Protein AF-A0A5C8JN05-F1 (afdb_monomer_lite)

Secondary structure (DSSP, 8-state):
-----S-HHHHHHHHTTT--HHHHHHHTT--HHHHHHHHH-GGG--HHHHHHHHHHH---HHHHHHHHHHHHHHHHHHHHHHHHHS--

Radius of gyration: 14.62 Å; chains: 1; bounding box: 43×20×34 Å

Sequence (88 aa):
MGEKKTYKPLDDLLESTGMKYSAIAAKSNIDKSYLYRLRKKPSKLDVELIKKISDATGIDKHKLFEVSYFFTLKVDKLQHKSFSKENQ

Foldseek 3Di:
DDDPLFDVLVVVLQVVLVDDLCQLCVQLVHDSVVSVVCRNQVLPDDQSSLVSSCVSRVGDSVSSVVSNVVSVVVVVVVVVVVVVVVVD

pLDDT: mean 85.57, std 15.56, range [35.16, 96.75]

Structure (mmCIF, N/CA/C/O backbone):
data_AF-A0A5C8JN05-F1
#
_entry.id   AF-A0A5C8JN05-F1
#
loop_
_atom_site.group_PDB
_atom_site.id
_atom_site.type_symbol
_atom_site.label_atom_id
_atom_site.label_alt_id
_atom_site.label_comp_id
_atom_site.label_asym_id
_atom_site.label_entity_id
_atom_site.label_seq_id
_atom_site.pdbx_PDB_ins_code
_atom_site.Cartn_x
_atom_site.Cartn_y
_atom_site.Cartn_z
_atom_site.occupancy
_atom_site.B_iso_or_equiv
_atom_site.auth_seq_id
_atom_site.auth_comp_id
_atom_site.auth_asym_id
_atom_site.auth_atom_id
_atom_site.pdbx_PDB_model_num
ATOM 1 N N . MET A 1 1 ? 22.721 4.571 9.320 1.00 35.16 1 MET A N 1
ATOM 2 C CA . MET A 1 1 ? 21.263 4.821 9.251 1.00 35.16 1 MET A CA 1
ATOM 3 C C . MET A 1 1 ? 20.708 3.965 8.127 1.00 35.16 1 MET A C 1
ATOM 5 O O . MET A 1 1 ? 21.129 4.153 6.997 1.00 35.16 1 MET A O 1
ATOM 9 N N . GLY A 1 2 ? 19.899 2.947 8.437 1.00 42.09 2 GLY A N 1
ATOM 10 C CA . GLY A 1 2 ? 19.460 1.966 7.439 1.00 42.09 2 GLY A CA 1
ATOM 11 C C . GLY A 1 2 ? 18.634 2.626 6.340 1.00 42.09 2 GLY A C 1
ATOM 12 O O . GLY A 1 2 ? 17.639 3.283 6.640 1.00 42.09 2 GLY A O 1
ATOM 13 N N . GLU A 1 3 ? 19.055 2.463 5.087 1.00 50.97 3 GLU A N 1
ATOM 14 C CA . GLU A 1 3 ? 18.311 2.924 3.915 1.00 50.97 3 GLU A CA 1
ATOM 15 C C . GLU A 1 3 ? 16.843 2.500 4.036 1.00 50.97 3 GLU A C 1
ATOM 17 O O . GLU A 1 3 ? 16.544 1.336 4.336 1.00 50.97 3 GLU A O 1
ATOM 22 N N . LYS A 1 4 ? 15.905 3.435 3.834 1.00 56.31 4 LYS A N 1
ATOM 23 C CA . LYS A 1 4 ? 14.481 3.093 3.757 1.00 56.31 4 LYS A CA 1
ATOM 24 C C . LYS A 1 4 ? 14.305 2.109 2.596 1.00 56.31 4 LYS A C 1
ATOM 26 O O . LYS A 1 4 ? 14.288 2.499 1.438 1.00 56.31 4 LYS A O 1
ATOM 31 N N . LYS A 1 5 ? 14.160 0.821 2.923 1.00 76.62 5 LYS A N 1
ATOM 32 C CA . LYS A 1 5 ? 13.947 -0.275 1.958 1.00 76.62 5 LYS A CA 1
ATOM 33 C C . LYS A 1 5 ? 12.536 -0.277 1.342 1.00 76.62 5 LYS A C 1
ATOM 35 O O . LYS A 1 5 ? 12.188 -1.238 0.663 1.00 76.62 5 LYS A O 1
ATOM 40 N N . THR A 1 6 ? 11.705 0.724 1.637 1.00 84.25 6 THR A N 1
ATOM 41 C CA . THR A 1 6 ? 10.313 0.843 1.177 1.00 84.25 6 THR A CA 1
ATOM 42 C C . THR A 1 6 ? 10.177 1.888 0.074 1.00 84.25 6 THR A C 1
ATOM 44 O O . THR A 1 6 ? 10.965 2.828 -0.031 1.00 84.25 6 THR A O 1
ATOM 47 N N . TYR A 1 7 ? 9.172 1.713 -0.780 1.00 88.38 7 TYR A N 1
ATOM 48 C CA . TYR A 1 7 ? 8.881 2.619 -1.875 1.00 88.38 7 TYR A CA 1
ATOM 49 C C . TYR A 1 7 ? 8.086 3.818 -1.368 1.00 88.38 7 TYR A C 1
ATOM 51 O O . TYR A 1 7 ? 6.890 3.723 -1.097 1.00 88.38 7 TYR A O 1
ATOM 59 N N . LYS A 1 8 ? 8.777 4.957 -1.267 1.00 89.50 8 LYS A N 1
ATOM 60 C CA . LYS A 1 8 ? 8.239 6.199 -0.706 1.00 89.50 8 LYS A CA 1
ATOM 61 C C . LYS A 1 8 ? 6.857 6.607 -1.260 1.00 89.50 8 LYS A C 1
ATOM 63 O O . LYS A 1 8 ? 6.008 6.909 -0.437 1.00 89.50 8 LYS A O 1
ATOM 68 N N . PRO A 1 9 ? 6.562 6.536 -2.574 1.00 91.44 9 PRO A N 1
ATOM 69 C CA . PRO A 1 9 ? 5.235 6.904 -3.081 1.00 91.44 9 PRO A CA 1
ATOM 70 C C . PRO A 1 9 ? 4.071 6.104 -2.483 1.00 91.44 9 PRO A C 1
ATOM 72 O O . PRO A 1 9 ? 2.994 6.654 -2.276 1.00 91.44 9 PRO A O 1
ATOM 75 N N . LEU A 1 10 ? 4.278 4.817 -2.176 1.00 92.38 10 LEU A N 1
ATOM 76 C CA . LEU A 1 10 ? 3.250 4.018 -1.507 1.00 92.38 10 LEU A CA 1
ATOM 77 C C . LEU A 1 10 ? 3.128 4.398 -0.027 1.00 92.38 10 LEU A C 1
ATOM 79 O O . LEU A 1 10 ? 2.020 4.478 0.492 1.00 92.38 10 LEU A O 1
ATOM 83 N N . ASP A 1 11 ? 4.255 4.644 0.642 1.00 92.94 11 ASP A N 1
ATOM 84 C CA . ASP A 1 11 ? 4.268 5.084 2.040 1.00 92.94 11 ASP A CA 1
ATOM 85 C C . ASP A 1 11 ? 3.551 6.434 2.195 1.00 92.94 11 ASP A C 1
ATOM 87 O O . ASP A 1 11 ? 2.668 6.547 3.039 1.00 92.94 11 ASP A O 1
ATOM 91 N N . ASP A 1 12 ? 3.844 7.405 1.326 1.00 93.94 12 ASP A N 1
ATOM 92 C CA . ASP A 1 12 ? 3.229 8.736 1.335 1.00 93.94 12 ASP A CA 1
ATOM 93 C C . ASP A 1 12 ? 1.703 8.650 1.110 1.00 93.94 12 ASP A C 1
ATOM 95 O O . ASP A 1 12 ? 0.932 9.314 1.806 1.00 93.94 12 ASP A O 1
ATOM 99 N N . LEU A 1 13 ? 1.240 7.783 0.194 1.00 93.62 13 LEU A N 1
ATOM 100 C CA . LEU A 1 13 ? -0.195 7.530 -0.004 1.00 93.62 13 LEU A CA 1
ATOM 101 C C . LEU A 1 13 ? -0.856 6.985 1.264 1.00 93.62 13 LEU A C 1
ATOM 103 O O . LEU A 1 13 ? -1.902 7.481 1.676 1.00 93.62 13 LEU A O 1
ATOM 107 N N . LEU A 1 14 ? -0.256 5.974 1.890 1.00 94.19 14 LEU A N 1
ATOM 108 C CA . LEU A 1 14 ? -0.810 5.357 3.094 1.00 94.19 14 LEU A CA 1
ATOM 109 C C . LEU A 1 14 ? -0.782 6.326 4.284 1.00 94.19 14 LEU A C 1
ATOM 111 O O . LEU A 1 14 ? -1.748 6.381 5.040 1.00 94.19 14 LEU A O 1
ATOM 115 N N . GLU A 1 15 ? 0.280 7.113 4.440 1.00 94.56 15 GLU A N 1
ATOM 116 C CA . GLU A 1 15 ? 0.417 8.108 5.510 1.00 94.56 15 GLU A CA 1
ATOM 117 C C . GLU A 1 15 ? -0.567 9.274 5.348 1.00 94.56 15 GLU A C 1
ATOM 119 O O . GLU A 1 15 ? -1.088 9.762 6.352 1.00 94.56 15 GLU A O 1
ATOM 124 N N . SER A 1 16 ? -0.918 9.654 4.112 1.00 94.25 16 SER A N 1
ATOM 125 C CA . SER A 1 16 ? -1.909 10.712 3.840 1.00 94.25 16 SER A CA 1
ATOM 126 C C . SER A 1 16 ? -3.304 10.426 4.413 1.00 94.25 16 SER A C 1
ATOM 128 O O . SER A 1 16 ? -4.084 11.345 4.641 1.00 94.25 16 SER A O 1
ATOM 130 N N . THR A 1 17 ? -3.605 9.157 4.698 1.00 93.25 17 THR A N 1
ATOM 131 C CA . THR A 1 17 ? -4.877 8.728 5.299 1.00 93.25 17 THR A CA 1
ATOM 132 C C . THR A 1 17 ? -4.963 9.037 6.796 1.00 93.25 17 THR A C 1
ATOM 134 O O . THR A 1 17 ? -6.028 8.900 7.395 1.00 93.25 17 THR A O 1
ATOM 137 N N . GLY A 1 18 ? -3.836 9.370 7.439 1.00 94.38 18 GLY A N 1
ATOM 138 C CA . GLY A 1 18 ? -3.722 9.502 8.895 1.00 94.38 18 GLY A CA 1
ATOM 139 C C . GLY A 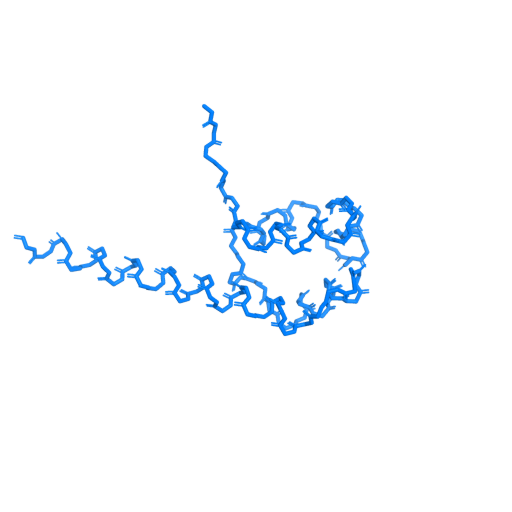1 18 ? -3.810 8.171 9.657 1.00 94.38 18 GLY A C 1
ATOM 140 O O . GLY A 1 18 ? -3.733 8.147 10.887 1.00 94.38 18 GLY A O 1
ATOM 141 N N . MET A 1 19 ? -3.960 7.041 8.960 1.00 93.31 19 MET A N 1
ATOM 142 C CA . MET A 1 19 ? -4.095 5.730 9.584 1.00 93.31 19 MET A CA 1
ATOM 143 C C . MET A 1 19 ? -2.736 5.111 9.916 1.00 93.31 19 MET A C 1
ATOM 145 O O . MET A 1 19 ? -1.791 5.127 9.130 1.00 93.31 19 MET A O 1
ATOM 149 N N . LYS A 1 20 ? -2.655 4.438 11.069 1.00 95.44 20 LYS A N 1
ATOM 150 C CA . LYS A 1 20 ? -1.500 3.586 11.386 1.00 95.44 20 LYS A CA 1
ATOM 151 C C . LYS A 1 20 ? -1.474 2.377 10.448 1.00 95.44 20 LYS A C 1
ATOM 153 O O . LYS A 1 20 ? -2.498 1.728 10.251 1.00 95.44 20 LYS A O 1
ATOM 158 N N . TYR A 1 21 ? -0.289 1.971 9.990 1.00 94.62 21 TYR A N 1
ATOM 159 C CA . TYR A 1 21 ? -0.121 0.786 9.133 1.00 94.62 21 TYR A CA 1
ATOM 160 C C . TYR A 1 21 ? -0.751 -0.497 9.700 1.00 94.62 21 TYR A C 1
ATOM 162 O O . TYR A 1 21 ? -1.265 -1.315 8.946 1.00 94.62 21 TYR A O 1
ATOM 170 N N . SER A 1 22 ? -0.739 -0.682 11.025 1.00 94.31 22 SER A N 1
ATOM 171 C CA . SER A 1 22 ? -1.412 -1.819 11.667 1.00 94.31 22 SER A CA 1
ATOM 172 C C . SER A 1 22 ? -2.931 -1.782 11.493 1.00 94.31 22 SER A C 1
ATOM 174 O O . SER A 1 22 ? -3.536 -2.826 11.284 1.00 94.31 22 SER A O 1
ATOM 176 N N . ALA A 1 23 ? -3.538 -0.594 11.544 1.00 96.06 23 ALA A N 1
ATOM 177 C CA . ALA A 1 23 ? -4.969 -0.423 11.326 1.00 96.06 23 ALA A CA 1
ATOM 178 C C . ALA A 1 23 ? -5.337 -0.659 9.855 1.00 96.06 23 ALA A C 1
ATOM 180 O O . ALA A 1 23 ? -6.337 -1.312 9.580 1.00 96.06 23 ALA A O 1
ATOM 181 N N . ILE A 1 24 ? -4.504 -0.189 8.920 1.00 95.62 24 ILE A N 1
ATOM 182 C CA . ILE A 1 24 ? -4.683 -0.450 7.484 1.00 95.62 24 ILE A CA 1
ATOM 183 C C . ILE A 1 24 ? -4.633 -1.954 7.204 1.00 95.62 24 ILE A C 1
ATOM 185 O O . ILE A 1 24 ? -5.526 -2.476 6.544 1.00 95.62 24 ILE A O 1
ATOM 189 N N . ALA A 1 25 ? -3.625 -2.653 7.735 1.00 95.75 25 ALA A N 1
ATOM 190 C CA . ALA A 1 25 ? -3.475 -4.095 7.559 1.00 95.75 25 ALA A CA 1
ATOM 191 C C . ALA A 1 25 ? -4.697 -4.859 8.099 1.00 95.75 25 ALA A C 1
ATOM 193 O O . ALA A 1 25 ? -5.299 -5.645 7.371 1.00 95.75 25 ALA A O 1
ATOM 194 N N . ALA A 1 26 ? -5.127 -4.538 9.325 1.00 96.25 26 A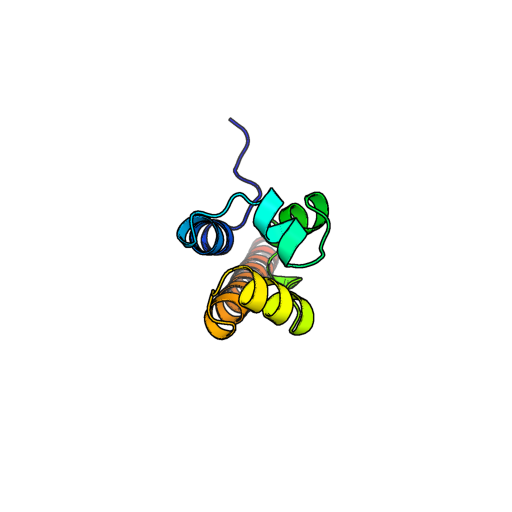LA A N 1
ATOM 195 C CA . ALA A 1 26 ? -6.303 -5.145 9.941 1.00 96.25 26 ALA A CA 1
ATOM 196 C C . ALA A 1 26 ? -7.588 -4.897 9.130 1.00 96.25 26 ALA A C 1
ATOM 198 O O . ALA A 1 26 ? -8.303 -5.845 8.820 1.00 96.25 26 ALA A O 1
ATOM 199 N N . LYS A 1 27 ? -7.859 -3.648 8.721 1.00 96.06 27 LYS A N 1
ATOM 200 C CA . LYS A 1 27 ? -9.048 -3.311 7.915 1.00 96.06 27 LYS A CA 1
ATOM 201 C C . LYS A 1 27 ? -9.023 -3.923 6.515 1.00 96.06 27 LYS A C 1
ATOM 203 O O . LYS A 1 27 ? -10.072 -4.262 5.985 1.00 96.06 27 LYS A O 1
ATOM 208 N N . SER A 1 28 ? -7.838 -4.080 5.930 1.00 94.50 28 SER A N 1
ATOM 209 C CA . SER A 1 28 ? -7.663 -4.711 4.614 1.00 94.50 28 SER A CA 1
ATOM 210 C C . SER A 1 28 ? -7.668 -6.243 4.692 1.00 94.50 28 SER A C 1
ATOM 212 O O . SER A 1 28 ? -7.473 -6.898 3.671 1.00 94.50 28 SER A O 1
ATOM 214 N N . ASN A 1 29 ? -7.848 -6.820 5.888 1.00 95.38 29 ASN A N 1
ATOM 215 C CA . ASN A 1 29 ? -7.748 -8.253 6.161 1.00 95.38 29 ASN A CA 1
ATOM 216 C C . ASN A 1 29 ? -6.436 -8.875 5.642 1.00 95.38 29 ASN A C 1
ATOM 218 O O . ASN A 1 29 ? -6.429 -9.916 4.983 1.00 95.38 29 ASN A O 1
ATOM 222 N N . ILE A 1 30 ? -5.313 -8.199 5.899 1.00 94.25 30 ILE A N 1
ATOM 223 C CA . ILE A 1 30 ? -3.971 -8.685 5.574 1.00 94.25 30 ILE A CA 1
ATOM 224 C C . ILE A 1 30 ? -3.058 -8.611 6.791 1.00 94.25 30 ILE A C 1
ATOM 226 O O . ILE A 1 30 ? -3.209 -7.766 7.671 1.00 94.25 30 ILE A O 1
ATOM 230 N N . ASP A 1 31 ? -2.042 -9.465 6.806 1.00 94.62 31 ASP A N 1
ATOM 231 C CA . ASP A 1 31 ? -1.036 -9.422 7.855 1.00 94.62 31 ASP A CA 1
ATOM 232 C C . ASP A 1 31 ? -0.165 -8.149 7.774 1.00 94.62 31 ASP A C 1
ATOM 234 O O . ASP A 1 31 ? 0.196 -7.662 6.696 1.00 94.62 31 ASP A O 1
ATOM 238 N N . LYS A 1 32 ? 0.242 -7.621 8.935 1.00 93.75 32 LYS A N 1
ATOM 239 C CA . LYS A 1 32 ? 1.073 -6.408 9.025 1.00 93.75 32 LYS A CA 1
ATOM 240 C C . LYS A 1 32 ? 2.440 -6.602 8.363 1.00 93.75 32 LYS A C 1
ATOM 242 O O . LYS A 1 32 ? 2.949 -5.676 7.725 1.00 93.75 32 LYS A O 1
ATOM 247 N N . SER A 1 33 ? 3.041 -7.788 8.488 1.00 93.62 33 SER A N 1
ATOM 248 C CA . SER A 1 33 ? 4.299 -8.102 7.802 1.00 93.62 33 SER A CA 1
ATOM 249 C C . SER A 1 33 ? 4.095 -8.179 6.290 1.00 93.62 33 SER A C 1
ATOM 251 O O . SER A 1 33 ? 4.983 -7.783 5.533 1.00 93.62 33 SER A O 1
ATOM 253 N N . TYR A 1 34 ? 2.918 -8.623 5.838 1.00 94.56 34 TYR A N 1
ATOM 254 C CA . TYR A 1 34 ? 2.584 -8.647 4.420 1.00 94.56 34 TYR A CA 1
ATOM 255 C C . TYR A 1 34 ? 2.435 -7.240 3.845 1.00 94.56 34 TYR A C 1
ATOM 257 O O . TYR A 1 34 ? 3.068 -6.942 2.832 1.00 94.56 34 TYR A O 1
ATOM 265 N N . LEU A 1 35 ? 1.738 -6.334 4.540 1.00 94.69 35 LEU A N 1
ATOM 266 C CA . LEU A 1 35 ? 1.683 -4.921 4.151 1.00 94.69 35 LEU A CA 1
ATOM 267 C C . LEU A 1 35 ? 3.090 -4.306 4.053 1.00 94.69 35 LEU A C 1
ATOM 269 O O . LEU A 1 35 ? 3.393 -3.585 3.106 1.00 94.69 35 LEU A O 1
ATOM 273 N N . TYR A 1 36 ? 3.988 -4.629 4.986 1.00 93.88 36 TYR A N 1
ATOM 274 C CA . TYR A 1 36 ? 5.380 -4.179 4.911 1.00 93.88 36 TYR A CA 1
ATOM 275 C C . TYR A 1 36 ? 6.124 -4.731 3.682 1.00 93.88 36 TYR A C 1
ATOM 277 O O . TYR A 1 36 ? 6.900 -4.004 3.062 1.00 93.88 36 TYR A O 1
ATOM 285 N N . ARG A 1 37 ? 5.875 -5.985 3.276 1.00 92.81 37 ARG 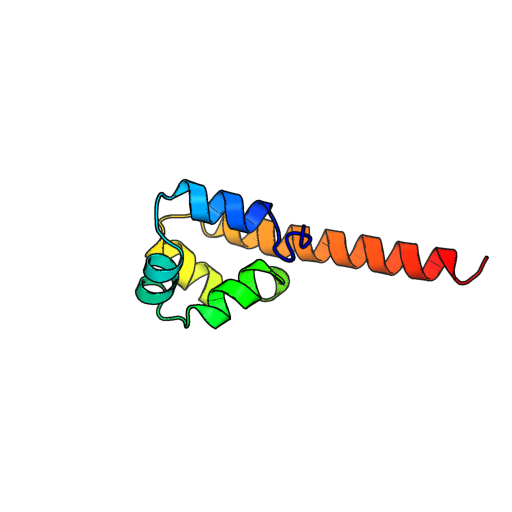A N 1
ATOM 286 C CA . ARG A 1 37 ? 6.430 -6.547 2.030 1.00 92.81 37 ARG A CA 1
ATOM 287 C C . ARG A 1 37 ? 5.898 -5.821 0.792 1.00 92.81 37 ARG A C 1
ATOM 289 O O . ARG A 1 37 ? 6.697 -5.500 -0.085 1.00 92.81 37 ARG A O 1
ATOM 296 N N 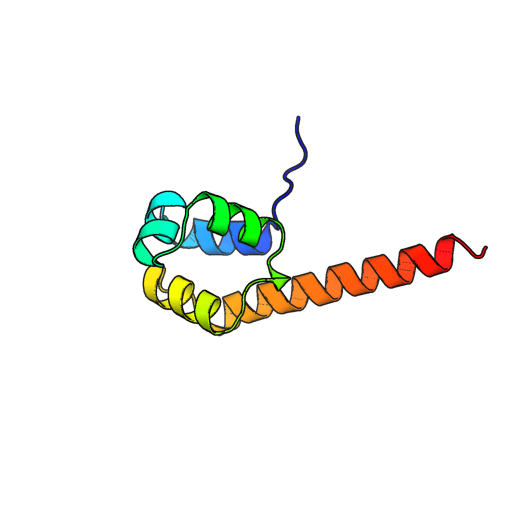. LEU A 1 38 ? 4.603 -5.504 0.747 1.00 92.81 38 LEU A N 1
ATOM 297 C CA . LEU A 1 38 ? 3.998 -4.719 -0.339 1.00 92.81 38 LEU A CA 1
ATOM 298 C C . LEU A 1 38 ? 4.623 -3.324 -0.437 1.00 92.81 38 LEU A C 1
ATOM 300 O O . LEU A 1 38 ? 4.985 -2.884 -1.521 1.00 92.81 38 LEU A O 1
ATOM 304 N N . ARG A 1 39 ? 4.876 -2.673 0.702 1.00 93.62 39 ARG A N 1
ATOM 305 C CA . ARG A 1 39 ? 5.587 -1.386 0.757 1.00 93.62 39 ARG A CA 1
ATOM 306 C C . ARG A 1 39 ? 7.014 -1.448 0.218 1.00 93.62 39 ARG A C 1
ATOM 308 O O . ARG A 1 39 ? 7.502 -0.458 -0.312 1.00 93.62 39 ARG A O 1
ATOM 315 N N . LYS A 1 40 ? 7.701 -2.590 0.317 1.00 91.19 40 LYS A N 1
ATOM 316 C CA . LYS A 1 40 ? 9.018 -2.798 -0.319 1.00 91.19 40 LYS A CA 1
ATOM 317 C C . LYS A 1 40 ? 8.920 -3.089 -1.811 1.00 91.19 40 LYS A C 1
ATOM 319 O O . LYS A 1 40 ? 9.788 -2.671 -2.570 1.00 91.19 40 LYS A O 1
ATOM 324 N N . LYS A 1 41 ? 7.891 -3.834 -2.218 1.00 90.56 41 LYS A N 1
ATOM 325 C CA . LYS A 1 41 ? 7.678 -4.267 -3.600 1.00 90.56 41 LYS A CA 1
ATOM 326 C C . LYS A 1 41 ? 6.225 -4.015 -4.033 1.00 90.56 41 LYS A C 1
ATOM 328 O O . LYS A 1 41 ? 5.442 -4.966 -4.097 1.00 90.56 41 LYS A O 1
ATOM 333 N N . PRO A 1 42 ? 5.876 -2.756 -4.363 1.00 91.31 42 PRO A N 1
ATOM 334 C CA . PRO A 1 42 ? 4.533 -2.373 -4.793 1.00 91.31 42 PRO A CA 1
ATOM 335 C C . PRO A 1 42 ? 4.039 -3.119 -6.028 1.00 91.31 42 PRO A C 1
ATOM 337 O O . PRO A 1 42 ? 2.839 -3.285 -6.161 1.00 91.31 42 PRO A O 1
ATOM 340 N N . SER A 1 43 ? 4.929 -3.659 -6.872 1.00 89.50 43 SER A N 1
ATOM 341 C CA . SER A 1 43 ? 4.540 -4.496 -8.021 1.00 89.50 43 SER A CA 1
ATOM 342 C C . SER A 1 43 ? 3.815 -5.796 -7.654 1.00 89.50 43 SER A C 1
ATOM 344 O O . SER A 1 43 ? 3.369 -6.529 -8.530 1.00 89.50 43 SER A O 1
ATOM 346 N N . LYS A 1 44 ? 3.714 -6.123 -6.360 1.00 91.25 44 LYS A N 1
ATOM 347 C CA . LYS A 1 44 ? 2.889 -7.222 -5.842 1.00 91.25 44 LYS A CA 1
ATOM 348 C C . LYS A 1 44 ? 1.471 -6.789 -5.454 1.00 91.25 44 LYS A C 1
ATOM 350 O O . LYS A 1 44 ? 0.714 -7.633 -4.996 1.00 91.25 44 LYS A O 1
ATOM 355 N N . LEU A 1 45 ? 1.117 -5.514 -5.616 1.00 91.94 45 LEU A N 1
ATOM 356 C CA . LEU A 1 45 ? -0.261 -5.041 -5.512 1.00 91.94 45 LEU A CA 1
ATOM 357 C C . LEU A 1 45 ? -1.038 -5.499 -6.748 1.00 91.94 45 LEU A C 1
ATOM 359 O O . LEU A 1 45 ? -0.985 -4.854 -7.796 1.00 91.94 45 LEU A O 1
ATOM 363 N N . ASP A 1 46 ? -1.730 -6.625 -6.613 1.00 92.38 46 ASP A N 1
ATOM 364 C CA . ASP A 1 46 ? -2.729 -7.069 -7.578 1.00 92.38 46 ASP A CA 1
ATOM 365 C C . ASP A 1 46 ? -4.066 -6.329 -7.388 1.00 92.38 46 ASP A C 1
ATOM 367 O O . ASP A 1 46 ? -4.250 -5.531 -6.464 1.00 92.38 46 ASP A O 1
ATOM 371 N N . VAL A 1 47 ? -5.014 -6.590 -8.290 1.00 92.94 47 VAL A N 1
ATOM 372 C CA . VAL A 1 47 ? -6.328 -5.932 -8.299 1.00 92.94 47 VAL A CA 1
ATOM 373 C C . VAL A 1 47 ? -7.108 -6.192 -7.003 1.00 92.94 47 VAL A C 1
ATOM 375 O O . VAL A 1 47 ? -7.798 -5.297 -6.511 1.00 92.94 47 VAL A O 1
ATOM 378 N N . GLU A 1 48 ? -6.987 -7.386 -6.417 1.00 95.00 48 GLU A N 1
ATOM 379 C CA . GLU A 1 48 ? -7.695 -7.745 -5.187 1.00 95.00 48 GLU A CA 1
ATOM 380 C C . GLU A 1 48 ? -7.124 -6.991 -3.979 1.00 95.00 48 GLU A C 1
ATOM 382 O O . GLU A 1 48 ? -7.876 -6.429 -3.180 1.00 95.00 48 GLU A O 1
ATOM 387 N N . LEU A 1 49 ? -5.798 -6.912 -3.862 1.00 95.31 49 LEU A N 1
ATOM 388 C CA . LEU A 1 49 ? -5.111 -6.167 -2.809 1.00 95.31 49 LEU A CA 1
ATOM 389 C C . LEU A 1 49 ? -5.339 -4.665 -2.932 1.00 95.31 49 LEU A C 1
ATOM 391 O O . LEU A 1 49 ? -5.584 -4.005 -1.922 1.00 95.31 49 LEU A O 1
ATOM 395 N N . ILE A 1 50 ? -5.312 -4.129 -4.154 1.00 95.75 50 ILE A N 1
ATOM 396 C CA . ILE A 1 50 ? -5.660 -2.729 -4.423 1.00 95.75 50 ILE A CA 1
ATOM 397 C C . ILE A 1 50 ? -7.079 -2.449 -3.944 1.00 95.75 50 ILE A C 1
ATOM 399 O O . ILE A 1 50 ? -7.300 -1.458 -3.249 1.00 95.75 50 ILE A O 1
ATOM 403 N N . LYS A 1 51 ? -8.033 -3.334 -4.259 1.00 96.56 51 LYS A N 1
ATOM 404 C CA . LYS A 1 51 ? -9.412 -3.194 -3.796 1.00 96.56 51 LYS A CA 1
ATOM 405 C C . LYS A 1 51 ? -9.490 -3.211 -2.268 1.00 96.56 51 LYS A C 1
ATOM 407 O O . LYS A 1 51 ? -10.052 -2.284 -1.702 1.00 96.56 51 LYS A O 1
ATOM 412 N N . LYS A 1 52 ? -8.877 -4.196 -1.601 1.00 96.00 52 LYS A N 1
ATOM 413 C CA . LYS A 1 52 ? -8.876 -4.308 -0.129 1.00 96.00 52 LYS A CA 1
ATOM 414 C C . LYS A 1 52 ? -8.297 -3.068 0.550 1.00 96.00 52 LYS A C 1
ATOM 416 O O . LYS A 1 52 ? -8.896 -2.550 1.487 1.00 96.00 52 LYS A O 1
ATOM 421 N N . ILE A 1 53 ? -7.152 -2.579 0.072 1.00 95.38 53 ILE A N 1
ATOM 422 C CA . ILE A 1 53 ? -6.492 -1.396 0.638 1.00 95.38 53 ILE A CA 1
ATOM 423 C C . ILE A 1 53 ? -7.323 -0.143 0.361 1.00 95.38 53 ILE A C 1
ATOM 425 O O . ILE A 1 53 ? -7.504 0.667 1.266 1.00 95.38 53 ILE A O 1
ATOM 429 N N . SER A 1 54 ? -7.862 0.010 -0.848 1.00 96.75 54 SER A N 1
ATOM 430 C CA . SER A 1 54 ? -8.747 1.124 -1.200 1.00 96.75 54 SER A CA 1
ATOM 431 C C . SER A 1 54 ? -9.982 1.159 -0.303 1.00 96.75 54 SER A C 1
ATOM 433 O O . SER A 1 54 ? -10.228 2.170 0.348 1.00 96.75 54 SER A O 1
ATOM 435 N N . ASP A 1 55 ? -10.686 0.035 -0.171 1.00 95.94 55 ASP A N 1
ATOM 436 C CA . ASP A 1 55 ? -11.890 -0.074 0.654 1.00 95.94 55 ASP A CA 1
ATOM 437 C C . ASP A 1 55 ? -11.565 0.183 2.151 1.00 95.94 55 ASP A C 1
ATOM 439 O O . ASP A 1 55 ? -12.363 0.774 2.876 1.00 95.94 55 ASP A O 1
ATOM 443 N N . ALA A 1 56 ? -10.366 -0.188 2.621 1.00 95.56 56 ALA A N 1
ATOM 444 C CA . ALA A 1 56 ? -9.924 0.021 4.004 1.00 95.56 56 ALA A CA 1
ATOM 445 C C . ALA A 1 56 ? -9.477 1.457 4.336 1.00 95.56 56 ALA A C 1
ATOM 447 O O . ALA A 1 56 ? -9.574 1.877 5.496 1.00 95.56 56 ALA A O 1
ATOM 448 N N . THR A 1 57 ? -8.926 2.172 3.354 1.00 95.06 57 THR A N 1
ATOM 449 C CA . THR A 1 57 ? -8.244 3.467 3.540 1.00 95.06 57 THR A CA 1
ATOM 450 C C . THR A 1 57 ? -8.964 4.650 2.904 1.00 95.06 57 THR A C 1
ATOM 452 O O . THR A 1 57 ? -8.651 5.792 3.227 1.00 95.06 57 THR A O 1
ATOM 455 N N . GLY A 1 58 ? -9.895 4.394 1.985 1.00 94.56 58 GLY A N 1
ATOM 456 C CA . GLY A 1 58 ? -10.516 5.409 1.137 1.00 94.56 58 GLY A CA 1
ATOM 457 C C . GLY A 1 58 ? -9.610 5.931 0.017 1.00 94.56 58 GLY A C 1
ATOM 458 O O . GLY A 1 58 ? -10.002 6.850 -0.697 1.00 94.56 58 GLY A O 1
ATOM 459 N N . ILE A 1 59 ? -8.404 5.375 -0.161 1.00 95.56 59 ILE A N 1
ATOM 460 C CA . ILE A 1 59 ? -7.518 5.755 -1.268 1.00 95.56 59 ILE A CA 1
ATOM 461 C C . ILE A 1 59 ? -8.126 5.281 -2.590 1.00 95.56 59 ILE A C 1
ATOM 463 O O . ILE A 1 59 ? -8.608 4.154 -2.699 1.00 95.56 59 ILE A O 1
ATOM 467 N N . ASP A 1 60 ? -8.040 6.121 -3.618 1.00 95.75 60 ASP A N 1
ATOM 468 C CA . ASP A 1 60 ? -8.438 5.772 -4.980 1.00 95.75 60 ASP A CA 1
ATOM 469 C C . ASP A 1 60 ? -7.654 4.551 -5.512 1.00 95.75 60 ASP A C 1
ATOM 471 O O . ASP A 1 60 ? -6.418 4.510 -5.483 1.00 95.75 60 ASP A O 1
ATOM 475 N N . LYS A 1 61 ? -8.385 3.564 -6.043 1.00 95.06 61 LYS A N 1
ATOM 476 C CA . LYS A 1 61 ? -7.833 2.350 -6.666 1.00 95.06 61 LYS A CA 1
ATOM 477 C C . LYS A 1 61 ? -6.864 2.689 -7.797 1.00 95.06 61 LYS A C 1
ATOM 479 O O . LYS A 1 61 ? -5.831 2.031 -7.913 1.00 95.06 61 LYS A O 1
ATOM 484 N N . HIS A 1 62 ? -7.151 3.728 -8.581 1.00 94.25 62 HIS A N 1
ATOM 485 C CA . HIS A 1 62 ? -6.283 4.184 -9.664 1.00 94.25 62 HIS A CA 1
ATOM 486 C C . HIS A 1 62 ? -4.934 4.678 -9.140 1.00 94.25 62 HIS A C 1
ATOM 488 O O . HIS A 1 62 ? -3.905 4.300 -9.690 1.00 94.2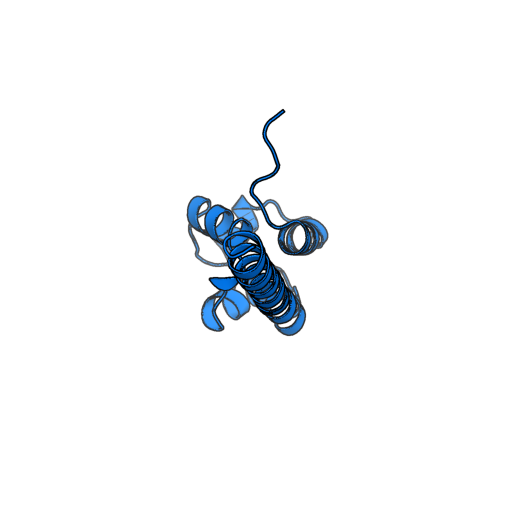5 62 HIS A O 1
ATOM 494 N N . LYS A 1 63 ? -4.901 5.412 -8.020 1.00 94.62 63 LYS A N 1
ATOM 495 C CA . LYS A 1 63 ? -3.638 5.871 -7.409 1.00 94.62 63 LYS A CA 1
ATOM 496 C C . LYS A 1 63 ? -2.785 4.707 -6.902 1.00 94.62 63 LYS A C 1
ATOM 498 O O . LYS A 1 63 ? -1.567 4.701 -7.075 1.00 94.62 63 LYS A O 1
ATOM 503 N N . LEU A 1 64 ? -3.413 3.701 -6.292 1.00 94.06 64 LEU A N 1
ATOM 504 C CA . LEU A 1 64 ? -2.714 2.488 -5.848 1.00 94.06 64 LEU A CA 1
ATOM 505 C C . LEU A 1 64 ? -2.166 1.684 -7.037 1.00 94.06 64 LEU A C 1
ATOM 507 O O . LEU A 1 64 ? -1.038 1.187 -6.981 1.00 94.06 64 LEU A O 1
ATOM 511 N N . PHE A 1 65 ? -2.939 1.595 -8.121 1.00 94.00 65 PHE A N 1
ATOM 512 C C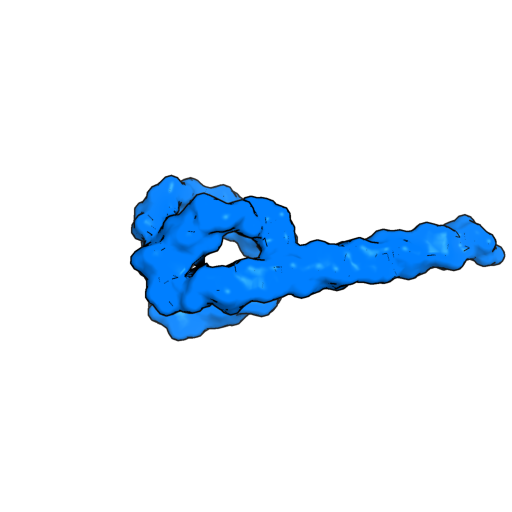A . PHE A 1 65 ? -2.510 0.965 -9.365 1.00 94.00 65 PHE A CA 1
ATOM 513 C C . PHE A 1 65 ? -1.329 1.703 -10.007 1.00 94.00 65 PHE A C 1
ATOM 515 O O . PHE A 1 65 ? -0.324 1.073 -10.328 1.00 94.00 65 PHE A O 1
ATOM 522 N N . GLU A 1 66 ? -1.403 3.030 -10.135 1.00 93.44 66 GLU A N 1
ATOM 523 C CA . GLU A 1 66 ? -0.323 3.859 -10.680 1.00 93.44 66 GLU A CA 1
ATOM 524 C C . GLU A 1 66 ? 0.985 3.649 -9.918 1.00 93.44 66 GLU A C 1
ATOM 526 O O . GLU A 1 66 ? 2.037 3.467 -10.526 1.00 93.44 66 GLU A O 1
ATOM 531 N N . VAL A 1 67 ? 0.933 3.599 -8.587 1.00 92.25 67 VAL A N 1
ATOM 532 C CA . VAL A 1 67 ? 2.117 3.341 -7.758 1.00 92.25 67 VAL A CA 1
ATOM 533 C C . VAL A 1 67 ? 2.720 1.960 -8.027 1.00 92.25 67 VAL A C 1
ATOM 535 O O . VAL A 1 67 ? 3.944 1.842 -8.134 1.00 92.25 67 VAL A O 1
ATOM 538 N N . SER A 1 68 ? 1.891 0.924 -8.177 1.00 91.25 68 SER A N 1
ATOM 539 C CA . SER A 1 68 ? 2.340 -0.422 -8.567 1.00 91.25 68 SER A CA 1
ATOM 540 C C . SER A 1 68 ? 2.988 -0.425 -9.961 1.00 91.25 68 SER A C 1
ATOM 542 O O . SER A 1 68 ? 4.085 -0.964 -10.159 1.00 91.25 68 SER A O 1
ATOM 544 N N . TYR A 1 69 ? 2.356 0.253 -10.920 1.00 90.19 69 TYR A N 1
ATOM 545 C CA . TYR A 1 69 ? 2.802 0.346 -12.306 1.00 90.19 69 TYR A CA 1
ATOM 546 C C . TYR A 1 69 ? 4.116 1.129 -12.452 1.00 90.19 69 TYR A C 1
ATOM 548 O O . TYR A 1 69 ? 5.086 0.620 -13.015 1.00 90.19 69 TYR A O 1
ATOM 556 N N . PHE A 1 70 ? 4.207 2.333 -11.880 1.00 88.69 70 PHE A N 1
ATOM 557 C CA . PHE A 1 70 ? 5.415 3.161 -11.937 1.00 88.69 70 PHE A CA 1
ATOM 558 C C . PHE A 1 70 ? 6.596 2.537 -11.197 1.00 88.69 70 PHE A C 1
ATOM 560 O O . PHE A 1 70 ? 7.743 2.723 -11.614 1.00 88.69 70 PHE A O 1
ATOM 567 N N . PHE A 1 71 ? 6.345 1.771 -10.131 1.00 87.00 71 PHE A N 1
ATOM 568 C CA . PHE A 1 71 ? 7.393 0.976 -9.502 1.00 87.00 71 PHE A CA 1
ATOM 569 C C . PHE A 1 71 ? 7.975 -0.042 -10.487 1.00 87.00 71 PHE A C 1
ATOM 571 O O . PHE A 1 71 ? 9.194 -0.105 -10.638 1.00 87.00 71 PHE A O 1
ATOM 578 N N . THR A 1 72 ? 7.114 -0.789 -11.182 1.00 84.94 72 THR A N 1
ATOM 579 C CA . THR A 1 72 ? 7.522 -1.788 -12.182 1.00 84.94 72 THR A CA 1
ATOM 580 C C . THR A 1 72 ? 8.327 -1.135 -13.302 1.00 84.94 72 THR A C 1
ATOM 582 O O . THR A 1 72 ? 9.476 -1.506 -13.510 1.00 84.94 72 THR A O 1
ATOM 585 N N . LEU A 1 73 ? 7.824 -0.045 -13.893 1.00 84.75 73 LEU A N 1
ATOM 586 C CA . LEU A 1 73 ? 8.553 0.709 -14.919 1.00 84.75 73 LEU A CA 1
ATOM 587 C C . LEU A 1 73 ? 9.922 1.215 -14.444 1.00 84.75 73 LEU A C 1
ATOM 589 O O . LEU A 1 73 ? 10.878 1.257 -15.220 1.00 84.75 73 LEU A O 1
ATOM 593 N N . LYS A 1 74 ? 10.033 1.653 -13.184 1.00 82.75 74 LYS A N 1
ATOM 594 C CA . LYS A 1 74 ? 11.308 2.114 -12.620 1.00 82.75 74 LYS A CA 1
ATOM 595 C C . LYS A 1 74 ? 12.287 0.956 -12.447 1.00 82.75 74 LYS A C 1
ATOM 597 O O . LYS A 1 74 ? 13.464 1.130 -12.750 1.00 82.75 74 LYS A O 1
ATOM 602 N N . VAL A 1 75 ? 11.816 -0.192 -11.963 1.00 76.62 75 VAL A N 1
ATOM 603 C CA . VAL A 1 75 ? 12.635 -1.403 -11.820 1.00 76.62 75 VAL A CA 1
ATOM 604 C C . VAL A 1 75 ? 13.098 -1.899 -13.187 1.00 76.62 75 VAL A C 1
ATOM 606 O O . VAL A 1 75 ? 14.296 -2.109 -13.356 1.00 76.62 75 VAL A O 1
ATOM 609 N N . ASP A 1 76 ? 12.207 -1.972 -14.173 1.00 70.50 76 ASP A N 1
ATOM 610 C CA . ASP A 1 76 ? 12.536 -2.416 -15.532 1.00 70.50 76 ASP A CA 1
ATOM 611 C C . ASP A 1 76 ? 13.589 -1.499 -16.171 1.00 70.50 76 ASP A C 1
ATOM 613 O O . ASP A 1 76 ? 14.613 -1.960 -16.675 1.00 70.50 76 ASP A O 1
ATOM 617 N N . LYS A 1 77 ? 13.417 -0.172 -16.067 1.00 71.81 77 LYS A N 1
ATOM 618 C CA . LYS A 1 77 ? 14.412 0.807 -16.550 1.00 71.81 77 LYS A CA 1
ATOM 619 C C . LYS A 1 77 ? 15.778 0.655 -15.878 1.00 71.81 77 LYS A C 1
ATOM 621 O O . LYS A 1 77 ? 16.797 0.910 -16.519 1.00 71.81 77 LYS A O 1
ATOM 626 N N . LEU A 1 78 ? 15.814 0.300 -14.593 1.00 69.19 78 LEU A N 1
ATOM 627 C CA . LEU A 1 78 ? 17.066 0.053 -13.876 1.00 69.19 78 LEU A CA 1
ATOM 628 C C . LEU A 1 78 ? 17.719 -1.248 -14.346 1.00 69.19 78 LEU A C 1
ATOM 630 O O . LEU A 1 78 ? 18.916 -1.239 -14.610 1.00 69.19 78 LEU A O 1
ATOM 634 N N . GLN A 1 79 ? 16.944 -2.319 -14.528 1.00 63.84 79 GLN A N 1
ATOM 635 C CA . GLN A 1 79 ? 17.449 -3.594 -15.042 1.00 63.84 79 GLN A CA 1
ATOM 636 C C . GLN A 1 79 ? 18.041 -3.436 -16.446 1.00 63.84 79 GLN A C 1
ATOM 638 O O . GLN A 1 79 ? 19.184 -3.829 -16.665 1.00 63.84 79 GLN A O 1
ATOM 643 N N . HIS A 1 80 ? 17.341 -2.764 -17.364 1.00 61.94 80 HIS A N 1
ATOM 644 C CA . HIS A 1 80 ? 17.865 -2.497 -18.708 1.00 61.94 80 HIS A CA 1
ATOM 645 C C . HIS A 1 80 ? 19.155 -1.659 -18.694 1.00 61.94 80 HIS A C 1
ATOM 647 O O . HIS A 1 80 ? 20.077 -1.948 -19.450 1.00 61.94 80 HIS A O 1
ATOM 653 N N . LYS A 1 81 ? 19.271 -0.657 -17.809 1.00 62.09 81 LYS A N 1
ATOM 654 C CA . LYS A 1 81 ? 20.509 0.133 -17.669 1.00 62.09 81 LYS A CA 1
ATOM 655 C C . LYS A 1 81 ? 21.671 -0.660 -17.071 1.00 62.09 81 LYS A C 1
ATOM 657 O O . LYS A 1 81 ? 22.813 -0.393 -17.435 1.00 62.09 81 LYS A O 1
ATOM 662 N N . SER A 1 82 ? 21.401 -1.591 -16.158 1.00 60.38 82 SER A N 1
ATOM 663 C CA . SER A 1 82 ? 22.424 -2.460 -15.571 1.00 60.38 82 SER A CA 1
ATOM 664 C C . SER A 1 82 ? 23.003 -3.427 -16.607 1.00 60.38 82 SER A C 1
ATOM 666 O O . SER A 1 82 ? 24.220 -3.521 -16.707 1.00 60.38 82 SER A O 1
ATOM 668 N N . PHE A 1 83 ? 22.164 -4.030 -17.459 1.00 56.97 83 PHE A N 1
ATOM 669 C CA . PHE A 1 83 ? 22.620 -4.908 -18.548 1.00 56.97 83 PHE A CA 1
ATOM 670 C C . PHE A 1 83 ? 23.469 -4.189 -19.613 1.00 56.97 83 PHE A C 1
ATOM 672 O O . PHE A 1 83 ? 24.350 -4.801 -20.217 1.00 56.97 83 PHE A O 1
ATOM 679 N N . SER A 1 84 ? 23.244 -2.891 -19.845 1.00 57.44 84 SER A N 1
ATOM 680 C CA . SER A 1 84 ? 24.050 -2.105 -20.794 1.00 57.44 84 SER A CA 1
ATOM 681 C C . SER A 1 84 ? 25.408 -1.654 -20.246 1.00 57.44 84 SER A C 1
ATOM 683 O O . SER A 1 84 ? 26.270 -1.297 -21.041 1.00 57.44 84 SER A O 1
ATOM 685 N N . LYS A 1 85 ? 25.615 -1.649 -18.921 1.00 52.34 85 LYS A N 1
ATOM 686 C CA . LYS A 1 85 ? 26.898 -1.267 -18.297 1.00 52.34 85 LYS A CA 1
ATOM 687 C C . LYS A 1 85 ? 27.856 -2.437 -18.070 1.00 52.34 85 LYS A C 1
ATOM 689 O O . LYS A 1 85 ? 29.014 -2.195 -17.770 1.00 52.34 85 LYS A O 1
ATOM 694 N N . GLU A 1 86 ? 27.375 -3.671 -18.183 1.00 48.91 86 GLU A N 1
ATOM 695 C CA . GLU A 1 86 ? 28.173 -4.888 -17.975 1.00 48.91 86 GLU A CA 1
ATOM 696 C C . GLU A 1 86 ? 28.788 -5.424 -19.286 1.00 48.91 86 GLU A C 1
ATOM 698 O O . GLU A 1 86 ? 29.610 -6.329 -19.257 1.00 48.91 86 GLU A O 1
ATOM 703 N N . ASN A 1 87 ? 28.410 -4.841 -20.434 1.00 48.47 87 ASN A N 1
ATOM 704 C CA . ASN A 1 87 ? 28.890 -5.203 -21.777 1.00 48.47 87 ASN A CA 1
ATOM 705 C C . ASN A 1 87 ? 29.687 -4.071 -22.471 1.00 48.47 87 ASN A C 1
ATOM 707 O O . ASN A 1 87 ? 29.747 -4.028 -23.700 1.00 48.47 87 ASN A O 1
ATOM 711 N N . GLN A 1 88 ? 30.257 -3.138 -21.702 1.00 43.59 88 GLN A N 1
ATOM 712 C CA . GLN A 1 88 ? 31.232 -2.135 -22.159 1.00 43.59 88 GLN A CA 1
ATOM 713 C C . GLN A 1 88 ? 32.513 -2.278 -21.349 1.00 43.59 88 GLN A C 1
ATOM 715 O O . GLN A 1 88 ? 33.590 -2.095 -21.953 1.00 43.59 88 GLN A O 1
#